Protein AF-A0A821Z2P2-F1 (afdb_monomer)

Mean predicted aligned error: 3.39 Å

pLDDT: mean 97.14, std 2.93, range [73.38, 98.75]

Organism: NCBI:txid392032

Nearest PDB structures (foldseek):
  8ids-assembly1_A  TM=9.917E-01  e=1.934E-07  Bacillus sp. (in: firmicutes)
  8ibk-assembly1_A  TM=9.921E-01  e=2.980E-07  Bacillus sp. (in: firmicutes)
  5zcb-assembly1_A  TM=9.860E-01  e=6.583E-07  Bacillus sp. (in: firmicutes)
  4go8-assembly1_A  TM=9.835E-01  e=1.940E-06  Burkholderia ubonensis subsp. mesacidophila
  4go9-assembly2_B  TM=9.810E-01  e=1.567E-05  Burkholderia ubonensis subsp. mesacidophila

Solvent-accessible surface area (backbone atoms only — not comparable to full-atom values): 4918 Å² total; per-residue (Å²): 112,42,45,26,70,50,66,61,15,60,61,45,92,61,97,72,64,100,62,83,68,68,85,60,20,74,81,54,22,46,61,61,27,72,72,33,77,86,24,72,60,40,48,49,53,50,53,53,48,54,40,72,76,32,62,49,74,72,72,26,50,77,47,77,74,35,86,84,48,92,86,50,92,45,68,52,66,47,72,136

Secondary structure (DSSP, 8-state):
---SSSGGGGT-SSSS-SSPPPGGGGTS-HHHHHH-TTSHHHHHHHHHHHHHH-THHHHSEEEES-TT-SS---EEEE--

Structure (mmCIF, N/CA/C/O backbone):
data_AF-A0A821Z2P2-F1
#
_entry.id   AF-A0A821Z2P2-F1
#
loop_
_atom_site.group_PDB
_atom_site.id
_atom_site.type_symbol
_atom_site.label_atom_id
_atom_site.label_alt_id
_atom_site.label_comp_id
_atom_site.label_asym_id
_atom_site.label_entity_id
_atom_site.label_seq_id
_atom_site.pdbx_PDB_ins_code
_atom_site.Cartn_x
_atom_site.Cartn_y
_atom_site.Cartn_z
_atom_site.occupancy
_atom_site.B_iso_or_equiv
_atom_site.auth_seq_id
_atom_site.auth_comp_id
_atom_site.auth_asym_id
_atom_site.auth_atom_id
_atom_site.pdbx_PDB_model_num
ATOM 1 N N . MET A 1 1 ? -7.123 8.021 10.124 1.00 95.69 1 MET A N 1
ATOM 2 C CA . MET A 1 1 ? -6.233 6.860 9.896 1.00 95.69 1 MET A CA 1
ATOM 3 C C . MET A 1 1 ? -6.838 5.665 10.610 1.00 95.69 1 MET A C 1
ATOM 5 O O . MET A 1 1 ? -7.437 5.889 11.649 1.00 95.69 1 MET A O 1
ATOM 9 N N . GLN A 1 2 ? -6.731 4.453 10.066 1.00 98.50 2 GLN A N 1
ATOM 10 C CA . GLN A 1 2 ? -7.240 3.232 10.708 1.00 98.50 2 GLN A CA 1
ATOM 11 C C . GLN A 1 2 ? -6.053 2.422 11.233 1.00 98.50 2 GLN A C 1
ATOM 13 O O . GLN A 1 2 ? -5.450 1.656 10.483 1.00 98.50 2 GLN A O 1
ATOM 18 N N . TRP A 1 3 ? -5.662 2.674 12.481 1.00 98.62 3 TRP A N 1
ATOM 19 C CA . TRP A 1 3 ? -4.493 2.062 13.111 1.00 98.62 3 TRP A CA 1
ATOM 20 C C . TRP A 1 3 ? -4.776 0.634 13.566 1.00 98.62 3 TRP A C 1
ATOM 22 O O . TRP A 1 3 ? -4.017 -0.266 13.222 1.00 98.62 3 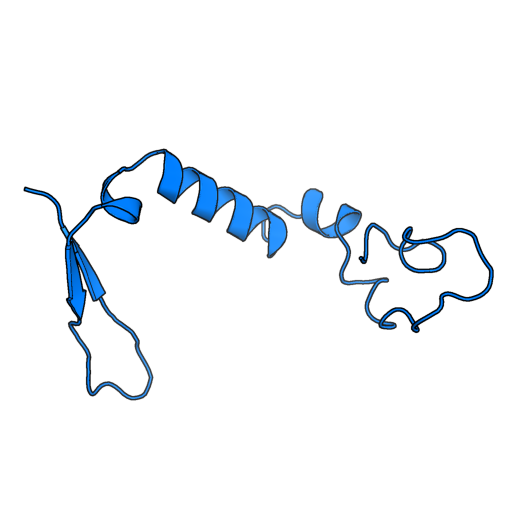TRP A O 1
ATOM 32 N N . ASP A 1 4 ? -5.896 0.415 14.246 1.00 98.56 4 ASP A N 1
ATOM 33 C CA . ASP A 1 4 ? -6.313 -0.887 14.774 1.00 98.56 4 ASP A CA 1
ATOM 34 C C . ASP A 1 4 ? -7.851 -1.024 14.774 1.00 98.56 4 ASP A C 1
ATOM 36 O O . ASP A 1 4 ? -8.544 -0.258 14.099 1.00 98.56 4 ASP A O 1
ATOM 40 N N . ASP A 1 5 ? -8.381 -2.036 15.464 1.00 98.19 5 ASP A N 1
ATOM 41 C CA . ASP A 1 5 ? -9.810 -2.340 15.605 1.00 98.19 5 ASP A CA 1
ATOM 42 C C . ASP A 1 5 ? -10.449 -1.752 16.880 1.00 98.19 5 ASP A C 1
ATOM 44 O O . ASP A 1 5 ? -11.603 -2.054 17.190 1.00 98.19 5 ASP A O 1
ATOM 48 N N . SER A 1 6 ? -9.734 -0.882 17.600 1.00 98.00 6 SER A N 1
ATOM 49 C CA . SER A 1 6 ? -10.247 -0.202 18.790 1.00 98.00 6 SER A CA 1
ATOM 50 C C . SER A 1 6 ? -11.149 0.990 18.440 1.00 98.00 6 SER A C 1
ATOM 52 O O . SER A 1 6 ? -11.386 1.307 17.272 1.00 98.00 6 SER A O 1
ATOM 54 N N . LEU A 1 7 ? -11.669 1.680 19.462 1.00 97.62 7 LEU A N 1
ATOM 55 C CA . LEU A 1 7 ? -12.514 2.864 19.296 1.00 97.62 7 LEU A CA 1
ATOM 56 C C . LEU A 1 7 ? -11.901 3.854 18.289 1.00 97.62 7 LEU A C 1
ATOM 58 O O . LEU A 1 7 ? -10.728 4.217 18.375 1.00 97.62 7 LEU A O 1
ATOM 62 N N . ASN A 1 8 ? -12.713 4.291 17.322 1.00 97.50 8 ASN A N 1
ATOM 63 C CA . ASN A 1 8 ? -12.291 5.161 16.221 1.00 97.50 8 ASN A CA 1
ATOM 64 C C . ASN A 1 8 ? -11.062 4.636 15.453 1.00 97.50 8 ASN A C 1
ATOM 66 O O . ASN A 1 8 ? -10.252 5.429 14.973 1.00 97.50 8 ASN A O 1
ATOM 70 N N . ALA A 1 9 ? -10.905 3.317 15.341 1.00 97.88 9 ALA A N 1
ATOM 71 C CA . ALA A 1 9 ? -9.764 2.662 14.707 1.00 97.88 9 ALA A CA 1
ATOM 72 C C . ALA A 1 9 ? -8.397 3.051 15.296 1.00 97.88 9 ALA A C 1
ATOM 74 O O . ALA A 1 9 ? -7.428 3.220 14.551 1.00 97.88 9 ALA A O 1
ATOM 75 N N . GLY A 1 10 ? -8.337 3.321 16.602 1.00 97.69 10 GLY A N 1
ATOM 76 C CA . GLY A 1 10 ? -7.121 3.780 17.278 1.00 97.69 10 GLY A CA 1
ATOM 77 C C . GLY A 1 10 ? -6.702 5.210 16.915 1.00 97.69 10 GLY A C 1
ATOM 78 O O . GLY A 1 10 ? -5.627 5.662 17.298 1.00 97.69 10 GLY A O 1
ATOM 79 N N . PHE A 1 11 ? -7.519 5.958 16.163 1.00 97.94 11 PHE A N 1
ATOM 80 C CA . PHE A 1 11 ? -7.222 7.349 15.805 1.00 97.94 11 PHE A CA 1
ATOM 81 C C . PHE A 1 11 ? -7.429 8.321 16.971 1.00 97.94 11 PHE A C 1
ATOM 83 O O . PHE A 1 11 ? -6.710 9.311 17.085 1.00 97.94 11 PHE A O 1
ATOM 90 N N . SER A 1 12 ? -8.437 8.079 17.810 1.00 97.19 12 SER A N 1
ATOM 91 C CA . SER A 1 12 ? -8.788 8.957 18.925 1.00 97.19 12 SER A CA 1
ATOM 92 C C . SER A 1 12 ? -9.529 8.189 20.011 1.00 97.19 12 SER A C 1
ATOM 94 O O . SER A 1 12 ? -10.357 7.333 19.713 1.00 97.19 12 SER A O 1
ATOM 96 N N . THR A 1 13 ? -9.292 8.555 21.268 1.00 96.69 13 THR A N 1
ATOM 97 C CA . THR A 1 13 ? -10.019 8.034 22.435 1.00 96.69 13 THR A CA 1
ATOM 98 C C . THR A 1 13 ? -11.306 8.806 22.740 1.00 96.69 13 THR A C 1
ATOM 100 O O . THR A 1 13 ? -12.072 8.391 23.607 1.00 96.69 13 THR A O 1
ATOM 103 N N . ALA A 1 14 ? -11.559 9.928 22.054 1.00 96.75 14 ALA A N 1
ATOM 104 C CA . ALA A 1 14 ? -12.791 10.693 22.215 1.00 96.75 14 ALA A CA 1
ATOM 105 C C . ALA A 1 14 ? -14.011 9.888 21.739 1.00 96.75 14 ALA A C 1
ATOM 107 O O . ALA A 1 14 ? -13.909 9.044 20.854 1.00 96.75 14 ALA A O 1
ATOM 108 N N . GLN A 1 15 ? -15.195 10.182 22.278 1.00 94.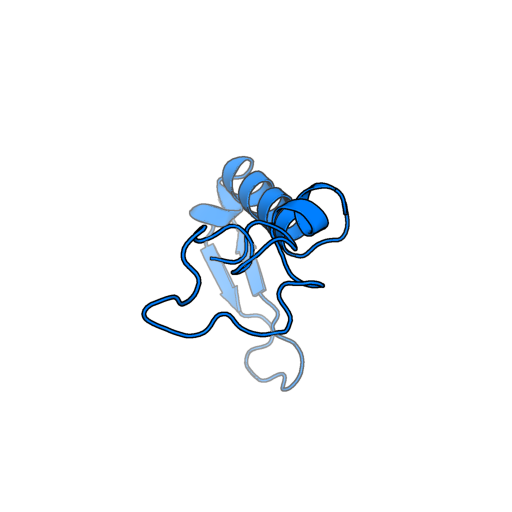44 15 GLN A N 1
ATOM 109 C CA . GLN A 1 15 ? -16.419 9.475 21.886 1.00 94.44 15 GLN A CA 1
ATOM 110 C C . GLN A 1 15 ? -16.787 9.697 20.409 1.00 94.44 15 GLN A C 1
ATOM 112 O O . GLN A 1 15 ? -17.339 8.803 19.772 1.00 94.44 15 GLN A O 1
ATOM 117 N N . GLN A 1 16 ? -16.492 10.882 19.869 1.00 94.81 16 GLN A N 1
ATOM 118 C CA . GLN A 1 16 ? -16.738 11.234 18.474 1.00 94.81 16 GLN A CA 1
ATOM 119 C C . GLN A 1 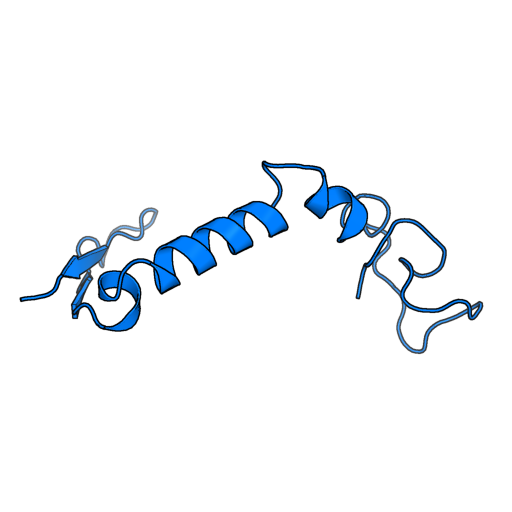16 ? -15.543 11.983 17.888 1.00 94.81 16 GLN A C 1
ATOM 121 O O . GLN A 1 16 ? -14.945 12.847 18.530 1.00 94.81 16 GLN A O 1
ATOM 126 N N . THR A 1 17 ? -15.216 11.654 16.644 1.00 96.12 17 THR A N 1
ATOM 127 C CA . THR A 1 17 ? -14.227 12.355 15.824 1.00 96.12 17 THR A CA 1
ATOM 128 C C . THR A 1 17 ? -14.912 13.410 14.956 1.00 96.12 17 THR A C 1
ATOM 130 O O . THR A 1 17 ? -16.093 13.297 14.639 1.00 96.12 17 THR A O 1
ATOM 133 N N . TRP A 1 18 ? -14.163 14.434 14.531 1.00 95.69 18 TRP A N 1
ATOM 134 C CA . TRP A 1 18 ? -14.682 15.521 13.680 1.00 95.69 18 TRP A CA 1
ATOM 135 C C . TRP A 1 18 ? -15.255 15.033 12.337 1.00 95.69 18 TRP A C 1
ATOM 137 O O . TRP A 1 18 ? -16.146 15.660 11.772 1.00 95.69 18 TRP A O 1
ATOM 147 N N . ILE A 1 19 ? -14.752 13.900 11.843 1.00 96.25 19 ILE A N 1
ATOM 148 C CA . ILE A 1 19 ? -15.287 13.142 10.714 1.00 96.25 19 ILE A CA 1
ATOM 149 C C . ILE A 1 19 ? -15.402 11.677 11.128 1.00 96.25 19 ILE A C 1
ATOM 151 O O . ILE A 1 19 ? -14.510 11.158 11.803 1.00 96.25 19 ILE A O 1
ATOM 155 N N . GLY A 1 20 ? -16.488 11.008 10.743 1.00 94.38 20 GLY A N 1
ATOM 156 C CA . GLY A 1 20 ? -16.706 9.600 11.074 1.00 94.38 20 GLY A CA 1
ATOM 157 C C . GLY A 1 20 ? -15.628 8.684 10.487 1.00 94.38 20 GLY A C 1
ATOM 158 O O . GLY A 1 20 ? -15.186 8.866 9.352 1.00 94.38 20 GLY A O 1
ATOM 159 N N . VAL A 1 21 ? -15.216 7.682 11.263 1.00 97.19 21 VAL A N 1
ATOM 160 C CA . VAL A 1 21 ? -14.313 6.624 10.792 1.00 97.19 21 VAL A CA 1
ATOM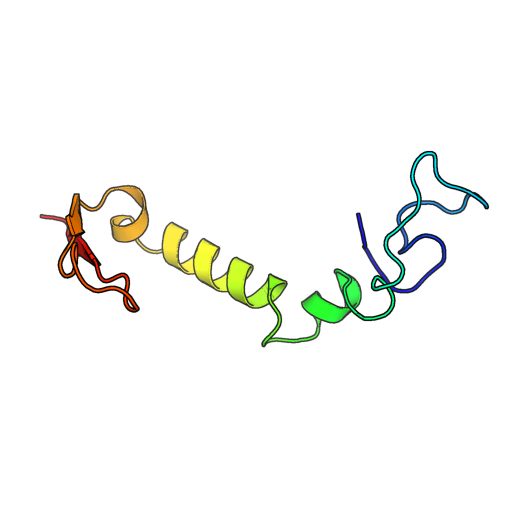 161 C C . VAL A 1 21 ? -15.106 5.626 9.947 1.00 97.19 21 VAL A C 1
ATOM 163 O O . VAL A 1 21 ? -16.236 5.281 10.293 1.00 97.19 21 VAL A O 1
ATOM 166 N N . ASN A 1 22 ? -14.536 5.160 8.832 1.00 97.75 22 ASN A N 1
ATOM 167 C CA . ASN A 1 22 ? -15.208 4.178 7.984 1.00 97.75 22 ASN A CA 1
ATOM 168 C C . ASN A 1 22 ? -15.440 2.879 8.782 1.00 97.75 22 ASN A C 1
ATOM 170 O O . ASN A 1 22 ? -14.470 2.336 9.310 1.00 97.75 22 ASN A O 1
ATOM 174 N N . PRO A 1 23 ? -16.674 2.339 8.845 1.00 97.44 23 PRO A N 1
ATOM 175 C CA . PRO A 1 23 ? -16.990 1.141 9.627 1.00 97.44 23 PRO A CA 1
ATOM 176 C C . PRO A 1 23 ? -16.146 -0.101 9.305 1.00 97.44 23 PRO A C 1
ATOM 178 O O . PRO A 1 23 ? -16.072 -1.019 10.116 1.00 97.44 23 PRO A O 1
ATOM 181 N N . ASN A 1 24 ? -15.491 -0.154 8.141 1.00 98.19 24 ASN A N 1
ATOM 182 C CA . ASN A 1 24 ? -14.640 -1.279 7.756 1.00 98.19 24 ASN A CA 1
ATOM 183 C C . ASN A 1 24 ? -13.314 -1.387 8.540 1.00 98.19 24 ASN A C 1
ATOM 185 O O . ASN A 1 24 ? -12.574 -2.347 8.317 1.00 98.19 24 ASN A O 1
ATOM 189 N N . TYR A 1 25 ? -13.014 -0.459 9.458 1.00 98.06 25 TYR A N 1
ATOM 190 C CA . TYR A 1 25 ? -11.760 -0.439 10.220 1.00 98.06 25 TYR A CA 1
ATOM 191 C C . TYR A 1 25 ? -11.503 -1.700 11.051 1.00 98.06 25 TYR A C 1
ATOM 193 O O . TYR A 1 25 ? -10.354 -2.089 11.229 1.00 98.06 25 TYR A O 1
ATOM 201 N N . VAL A 1 26 ? -12.561 -2.403 11.462 1.00 97.38 26 VAL A N 1
ATOM 202 C CA . VAL A 1 26 ? -12.473 -3.700 12.154 1.00 97.38 26 VAL A CA 1
ATOM 203 C C . VAL A 1 26 ? -11.858 -4.815 11.292 1.00 97.38 26 VAL A C 1
ATOM 205 O O . VAL A 1 26 ? -11.439 -5.838 11.817 1.00 97.38 26 VAL A O 1
ATOM 208 N N . ARG A 1 27 ? -11.810 -4.637 9.962 1.00 97.31 27 ARG A N 1
ATOM 209 C CA . ARG A 1 27 ? -11.201 -5.577 8.997 1.00 97.31 27 ARG A CA 1
ATOM 210 C C . ARG A 1 27 ? -10.037 -4.980 8.205 1.00 97.31 27 ARG A C 1
ATOM 212 O O . ARG A 1 27 ? -9.264 -5.719 7.603 1.00 97.31 27 ARG A O 1
ATOM 219 N N . ILE A 1 28 ? -9.974 -3.654 8.097 1.00 98.38 28 ILE A N 1
ATOM 220 C CA . ILE A 1 28 ? -8.972 -2.932 7.310 1.00 98.38 28 ILE A CA 1
ATOM 221 C C . ILE A 1 28 ? -8.297 -1.925 8.239 1.00 98.38 28 ILE A C 1
ATOM 223 O O . ILE A 1 28 ? -8.752 -0.797 8.388 1.00 98.38 28 ILE A O 1
ATOM 227 N N . ASN A 1 29 ? -7.191 -2.317 8.857 1.00 98.75 29 ASN A N 1
ATOM 228 C CA . ASN A 1 29 ? -6.378 -1.435 9.693 1.00 98.75 29 ASN A CA 1
ATOM 229 C C . ASN A 1 29 ? -4.896 -1.830 9.621 1.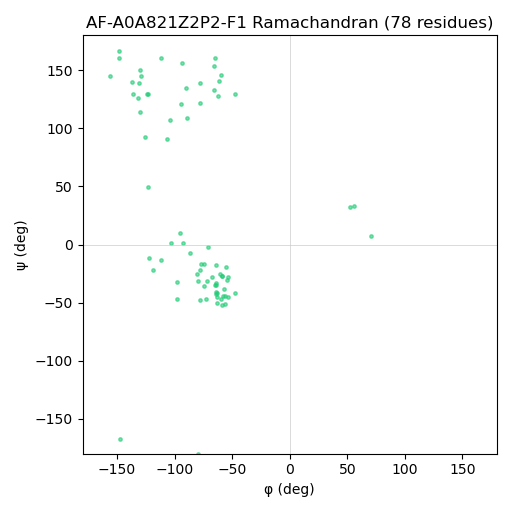00 98.75 29 ASN A C 1
ATOM 231 O O . ASN A 1 29 ? -4.554 -2.890 9.091 1.00 98.75 29 ASN A O 1
ATOM 235 N N . VAL A 1 30 ? -4.016 -0.956 10.111 1.00 98.69 30 VAL A N 1
ATOM 236 C CA . VAL A 1 30 ? -2.562 -1.173 10.076 1.00 98.69 30 VAL A CA 1
ATOM 237 C C . VAL A 1 30 ? -2.171 -2.399 10.896 1.00 98.69 30 VAL A C 1
ATOM 239 O O . VAL A 1 30 ? -1.504 -3.275 10.359 1.00 98.69 30 VAL A O 1
ATOM 242 N N . ALA A 1 31 ? -2.629 -2.510 12.143 1.00 98.69 31 ALA A N 1
ATOM 243 C CA . ALA A 1 31 ? -2.243 -3.585 13.055 1.00 98.69 31 ALA A CA 1
ATOM 244 C C . ALA A 1 31 ? -2.536 -4.987 12.492 1.00 98.69 31 ALA A C 1
ATOM 246 O O . ALA A 1 31 ? -1.738 -5.913 12.663 1.00 98.69 31 ALA A O 1
ATOM 247 N N . GLN A 1 32 ? -3.661 -5.152 11.793 1.00 98.44 32 GLN A N 1
ATOM 248 C CA . GLN A 1 32 ? -4.005 -6.393 11.106 1.00 98.44 32 GLN A CA 1
ATOM 249 C C . GLN A 1 32 ? -3.142 -6.605 9.858 1.00 98.44 32 GLN A C 1
ATOM 251 O O . GLN A 1 32 ? -2.591 -7.689 9.670 1.00 98.44 32 GLN A O 1
ATOM 256 N N . GLN A 1 33 ? -2.987 -5.577 9.019 1.00 98.69 33 GLN A N 1
ATOM 257 C CA . GLN A 1 33 ? -2.209 -5.694 7.785 1.00 98.69 33 GLN A CA 1
ATOM 258 C C . GLN A 1 33 ? -0.709 -5.891 8.031 1.00 98.69 33 GLN A C 1
ATOM 260 O O . GLN A 1 33 ? -0.043 -6.507 7.207 1.00 98.69 33 GLN A O 1
ATOM 265 N N . GLU A 1 34 ? -0.158 -5.405 9.141 1.00 98.44 34 GLU A N 1
ATOM 266 C CA . GLU A 1 34 ? 1.250 -5.625 9.482 1.00 98.44 34 GLU A CA 1
ATOM 267 C C . GLU A 1 34 ? 1.566 -7.097 9.741 1.00 98.44 34 GLU A C 1
ATOM 269 O O . GLU A 1 34 ? 2.643 -7.552 9.356 1.00 98.44 34 GLU A O 1
ATOM 274 N N . LYS A 1 35 ? 0.623 -7.839 10.332 1.00 98.12 35 LYS A N 1
ATOM 275 C CA . LYS A 1 35 ? 0.766 -9.269 10.647 1.00 98.12 35 LYS A CA 1
ATOM 276 C C . LYS A 1 35 ? 0.517 -10.179 9.443 1.00 98.12 35 LYS A C 1
ATOM 278 O O . LYS A 1 35 ? 1.017 -11.297 9.419 1.00 98.12 35 LYS A O 1
ATOM 283 N N . ASP A 1 36 ? -0.261 -9.723 8.466 1.00 98.31 36 ASP A N 1
ATOM 284 C CA . ASP A 1 36 ? -0.562 -10.477 7.248 1.00 98.31 36 ASP A CA 1
ATOM 285 C C . ASP A 1 36 ? 0.483 -10.194 6.160 1.00 98.31 36 ASP A C 1
ATOM 287 O O . ASP A 1 36 ? 0.521 -9.117 5.562 1.00 98.31 36 ASP A O 1
ATOM 291 N N . GLU A 1 37 ? 1.335 -11.175 5.868 1.00 97.94 37 GLU A N 1
ATOM 292 C CA . GLU A 1 37 ? 2.384 -11.074 4.846 1.00 97.94 37 GLU A CA 1
ATOM 293 C C . GLU A 1 37 ? 1.833 -10.811 3.435 1.00 97.94 37 GLU A C 1
ATOM 295 O O . GLU A 1 37 ? 2.517 -10.217 2.594 1.00 97.94 37 GLU A O 1
ATOM 300 N N . THR A 1 38 ? 0.588 -11.203 3.164 1.00 98.06 38 THR A N 1
ATOM 301 C CA . THR A 1 38 ? -0.083 -11.016 1.871 1.00 98.06 38 THR A CA 1
ATOM 302 C C . THR A 1 38 ? -0.900 -9.726 1.788 1.00 98.06 38 THR A C 1
ATOM 304 O O . THR A 1 38 ? -1.471 -9.428 0.738 1.00 98.06 38 THR A O 1
ATOM 307 N N . SER A 1 39 ? -0.896 -8.914 2.850 1.00 98.56 39 SER A N 1
ATOM 308 C CA . SER A 1 39 ? -1.666 -7.675 2.926 1.00 98.56 39 SER A CA 1
ATOM 309 C C . SER A 1 39 ? -1.227 -6.619 1.914 1.00 98.56 39 SER A C 1
ATOM 311 O O . SER A 1 39 ? -0.091 -6.602 1.426 1.00 98.56 39 SER A O 1
ATOM 313 N N . VAL A 1 40 ? -2.119 -5.656 1.663 1.00 98.50 40 VAL A N 1
ATOM 314 C CA . VAL A 1 40 ? -1.816 -4.477 0.842 1.00 98.50 40 VAL A CA 1
ATOM 315 C C . VAL A 1 40 ? -0.628 -3.707 1.430 1.00 98.50 40 VAL A C 1
ATOM 317 O O . VAL A 1 40 ? 0.294 -3.364 0.694 1.00 98.50 40 VAL A O 1
ATOM 320 N N . LEU A 1 41 ? -0.584 -3.492 2.750 1.00 98.69 41 LEU A N 1
ATOM 321 C CA . LEU A 1 41 ? 0.537 -2.824 3.417 1.00 98.69 41 LEU A CA 1
ATOM 322 C C . LEU A 1 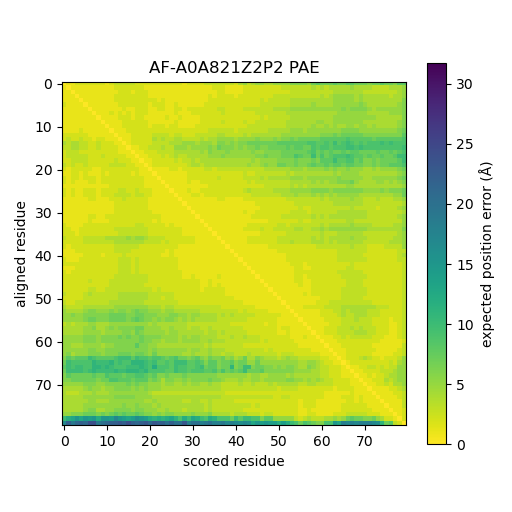41 ? 1.878 -3.519 3.147 1.00 98.69 41 LEU A C 1
ATOM 324 O O . LEU A 1 41 ? 2.843 -2.866 2.742 1.00 98.69 41 LEU A O 1
ATOM 328 N N . ASN A 1 42 ? 1.950 -4.835 3.355 1.00 98.62 42 ASN A N 1
ATOM 329 C CA . ASN A 1 42 ? 3.190 -5.584 3.171 1.00 98.62 42 ASN A CA 1
ATOM 330 C C . ASN A 1 42 ? 3.560 -5.721 1.685 1.00 98.62 42 ASN A C 1
ATOM 332 O O . ASN A 1 42 ? 4.743 -5.663 1.343 1.00 98.62 42 ASN A O 1
ATOM 336 N N . PHE A 1 43 ? 2.578 -5.780 0.783 1.00 98.69 43 PHE A N 1
ATOM 337 C CA . PHE A 1 43 ? 2.807 -5.662 -0.657 1.00 98.69 43 PHE A CA 1
ATOM 338 C C . PHE A 1 43 ? 3.455 -4.318 -1.029 1.00 98.69 43 PHE A C 1
ATOM 340 O O . PHE A 1 43 ? 4.477 -4.303 -1.716 1.00 98.69 43 PHE A O 1
ATOM 347 N N . TYR A 1 44 ? 2.953 -3.194 -0.505 1.00 98.75 44 TYR A N 1
ATOM 348 C CA . TYR A 1 44 ? 3.565 -1.877 -0.721 1.00 98.75 44 TYR A CA 1
ATOM 349 C C . TYR A 1 44 ? 4.973 -1.775 -0.122 1.00 98.75 44 TYR A C 1
ATOM 351 O O . TYR A 1 44 ? 5.869 -1.245 -0.781 1.00 98.75 44 TYR A O 1
ATOM 359 N N . LYS A 1 45 ? 5.211 -2.317 1.084 1.00 98.56 45 LYS A N 1
ATOM 360 C CA . LYS A 1 45 ? 6.562 -2.388 1.675 1.00 98.56 45 LYS A CA 1
ATOM 361 C C . LYS A 1 45 ? 7.534 -3.121 0.738 1.00 98.56 45 LYS A C 1
ATOM 363 O O . LYS A 1 45 ? 8.632 -2.615 0.498 1.00 98.56 45 LYS A O 1
ATOM 368 N N . ARG A 1 46 ? 7.123 -4.257 0.152 1.00 98.44 46 ARG A N 1
ATOM 369 C CA . ARG A 1 46 ? 7.928 -5.001 -0.837 1.00 98.44 46 ARG A CA 1
ATOM 370 C C . ARG A 1 46 ? 8.180 -4.199 -2.115 1.00 98.44 46 ARG A C 1
ATOM 372 O O . ARG A 1 46 ? 9.319 -4.149 -2.564 1.00 98.44 46 ARG A O 1
ATOM 379 N N . LEU A 1 47 ? 7.166 -3.535 -2.674 1.00 98.31 47 LEU A N 1
ATOM 380 C CA . LEU A 1 47 ? 7.334 -2.704 -3.875 1.00 98.31 47 LEU A CA 1
ATOM 381 C C . LEU A 1 47 ? 8.276 -1.516 -3.646 1.00 98.31 47 LEU A C 1
ATOM 383 O O . LEU A 1 47 ? 9.115 -1.216 -4.492 1.00 98.31 47 LEU A O 1
ATOM 387 N N . ILE A 1 48 ? 8.164 -0.844 -2.497 1.00 98.50 48 ILE A N 1
ATOM 388 C CA . ILE A 1 48 ? 9.054 0.267 -2.136 1.00 98.50 48 ILE A CA 1
ATOM 389 C C . ILE A 1 48 ? 10.488 -0.234 -1.979 1.00 98.50 48 ILE A C 1
ATOM 391 O O . ILE A 1 48 ? 11.413 0.423 -2.450 1.00 98.50 48 ILE A O 1
ATOM 395 N N . ARG A 1 49 ? 10.674 -1.391 -1.334 1.00 98.44 49 ARG A N 1
ATOM 396 C CA . ARG A 1 49 ? 11.984 -2.030 -1.209 1.00 98.44 49 ARG A CA 1
ATOM 397 C C . ARG A 1 49 ? 12.585 -2.326 -2.585 1.00 98.44 49 ARG A C 1
ATOM 399 O O . ARG A 1 49 ? 13.674 -1.839 -2.858 1.00 98.44 49 ARG A O 1
ATOM 406 N N . LEU A 1 50 ? 11.835 -2.989 -3.467 1.00 97.62 50 LEU A N 1
ATOM 407 C CA . LEU A 1 50 ? 12.250 -3.276 -4.844 1.00 97.62 50 LEU A CA 1
ATOM 408 C C . LEU A 1 50 ? 12.670 -1.999 -5.593 1.00 97.62 50 LEU A C 1
ATOM 410 O O . LEU A 1 50 ? 13.717 -1.963 -6.231 1.00 97.62 50 LEU A O 1
ATOM 414 N N . ARG A 1 51 ? 11.890 -0.917 -5.469 1.00 97.88 51 ARG A N 1
ATOM 415 C CA . ARG A 1 51 ?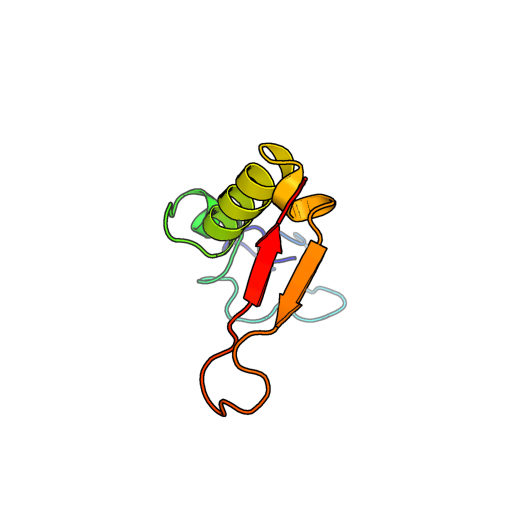 12.211 0.373 -6.097 1.00 97.88 51 ARG A CA 1
ATOM 416 C C . ARG A 1 51 ? 13.497 1.008 -5.557 1.00 97.88 51 ARG A C 1
ATOM 418 O O . ARG A 1 51 ? 14.175 1.706 -6.302 1.00 97.88 51 ARG A O 1
ATOM 425 N N . LYS A 1 52 ? 13.791 0.828 -4.268 1.00 97.94 52 LYS A N 1
ATOM 426 C CA . LYS A 1 52 ? 14.995 1.367 -3.616 1.00 97.94 52 LYS A CA 1
ATOM 427 C C . LYS A 1 52 ? 16.241 0.527 -3.884 1.00 97.94 52 LYS A C 1
ATOM 429 O O . LYS A 1 52 ? 17.331 1.077 -3.889 1.00 97.94 52 LYS A O 1
ATOM 434 N N . GLU A 1 53 ? 16.081 -0.781 -4.060 1.00 98.06 53 GLU A N 1
ATOM 435 C CA . GLU A 1 53 ? 17.187 -1.711 -4.322 1.00 98.06 53 GLU A CA 1
ATOM 436 C C . GLU A 1 53 ? 17.662 -1.664 -5.781 1.00 98.06 53 GLU A C 1
ATOM 438 O O . GLU A 1 53 ? 18.804 -2.023 -6.054 1.00 98.06 53 GLU A O 1
ATOM 443 N N . HIS A 1 54 ? 16.821 -1.194 -6.711 1.00 96.88 54 HIS A N 1
ATOM 444 C CA . HIS A 1 54 ? 17.193 -1.056 -8.116 1.00 96.88 54 HIS A CA 1
ATOM 445 C C . HIS A 1 54 ? 16.867 0.333 -8.663 1.00 96.88 54 HIS A C 1
ATOM 447 O O . HIS A 1 54 ? 15.702 0.680 -8.887 1.00 96.88 54 HIS A O 1
ATOM 453 N N . ASP A 1 55 ? 17.920 1.074 -9.009 1.00 96.69 55 ASP A N 1
ATOM 454 C CA . ASP A 1 55 ? 17.840 2.366 -9.695 1.00 96.69 55 ASP A CA 1
ATOM 455 C C . ASP A 1 55 ? 17.018 2.300 -10.985 1.00 96.69 55 ASP A C 1
ATOM 457 O O . ASP A 1 55 ? 16.345 3.271 -11.329 1.00 96.69 55 ASP A O 1
ATOM 461 N N . LEU A 1 56 ? 16.963 1.132 -11.638 1.00 97.44 56 LEU A N 1
ATOM 462 C CA . LEU A 1 56 ? 16.111 0.851 -12.796 1.00 97.44 56 LEU A CA 1
ATOM 463 C C . LEU A 1 56 ? 14.657 1.312 -12.596 1.00 97.44 56 LEU A C 1
ATOM 465 O O . LEU A 1 56 ? 14.056 1.895 -13.496 1.00 97.44 56 LEU A O 1
ATOM 469 N N . PHE A 1 57 ? 14.079 1.097 -11.411 1.00 96.56 57 PHE A N 1
ATOM 470 C CA . PHE A 1 57 ? 12.689 1.478 -11.146 1.00 96.56 57 PHE A CA 1
ATOM 471 C C . PHE A 1 57 ? 12.508 2.978 -10.894 1.00 96.56 57 PHE A C 1
ATOM 473 O O . PHE A 1 57 ? 11.384 3.478 -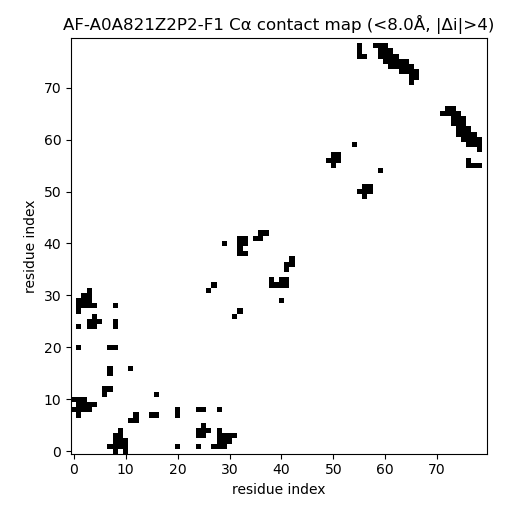11.003 1.00 96.56 57 PHE A O 1
ATOM 480 N N . THR A 1 58 ? 13.579 3.710 -10.596 1.00 96.50 58 THR A N 1
ATOM 481 C CA . THR A 1 58 ? 13.540 5.161 -10.383 1.00 96.50 58 THR A CA 1
ATOM 482 C C . THR A 1 58 ? 13.967 5.920 -11.638 1.00 96.50 58 THR A C 1
ATOM 484 O O . THR A 1 58 ? 13.229 6.800 -12.072 1.00 96.50 58 THR A O 1
ATOM 487 N N . TYR A 1 59 ? 15.071 5.526 -12.270 1.00 96.62 59 TYR A N 1
ATOM 488 C CA . TYR A 1 59 ? 15.721 6.256 -13.361 1.00 96.62 59 TYR A CA 1
ATOM 489 C C . TYR A 1 59 ? 15.644 5.569 -14.726 1.00 96.62 59 TYR A C 1
ATOM 491 O O . TYR A 1 59 ? 15.909 6.218 -15.731 1.00 96.62 59 TYR A O 1
ATOM 499 N N . GLY A 1 60 ? 15.263 4.288 -14.792 1.00 97.12 60 GLY A N 1
ATOM 500 C CA . GLY A 1 60 ? 15.181 3.569 -16.064 1.00 97.12 60 GLY A CA 1
ATOM 501 C C . GLY A 1 60 ? 14.200 4.216 -17.044 1.00 97.12 60 GLY A C 1
ATOM 502 O O . GLY A 1 60 ? 13.154 4.733 -16.636 1.00 97.12 60 GLY A O 1
ATOM 503 N N . ILE A 1 61 ? 14.509 4.146 -18.332 1.00 97.88 61 ILE A N 1
ATOM 504 C CA . ILE A 1 61 ? 13.669 4.644 -19.421 1.00 97.88 61 ILE A CA 1
ATOM 505 C C . ILE A 1 61 ? 12.393 3.805 -19.473 1.00 97.88 61 ILE A C 1
ATOM 507 O O . ILE A 1 61 ? 12.438 2.583 -19.366 1.00 97.88 61 ILE A O 1
ATOM 511 N N . TYR A 1 62 ? 11.246 4.470 -19.574 1.00 97.62 62 TYR A N 1
ATOM 512 C CA . TYR A 1 62 ? 9.939 3.834 -19.706 1.00 97.62 62 TYR A CA 1
ATOM 513 C C . TYR A 1 62 ? 9.598 3.616 -21.182 1.00 97.62 62 TYR A C 1
ATOM 515 O O . TYR A 1 62 ? 9.722 4.552 -21.969 1.00 97.62 62 TYR A O 1
ATOM 523 N N . ASP A 1 63 ? 9.100 2.427 -21.524 1.00 97.50 63 ASP A N 1
ATOM 524 C CA . ASP A 1 63 ? 8.580 2.120 -22.859 1.00 97.50 63 ASP A CA 1
ATOM 525 C C . ASP A 1 63 ? 7.253 1.347 -22.784 1.00 97.50 63 ASP A C 1
ATOM 527 O O . ASP A 1 63 ? 7.127 0.362 -22.053 1.00 97.50 63 ASP A O 1
ATOM 531 N N . LEU A 1 64 ? 6.237 1.818 -23.513 1.00 97.56 64 LEU A N 1
ATOM 532 C CA . LEU A 1 64 ? 4.878 1.270 -23.490 1.00 97.56 64 LEU A CA 1
ATOM 533 C C . LEU A 1 64 ? 4.698 0.253 -24.618 1.00 97.56 64 LEU A C 1
ATOM 535 O O . LEU A 1 64 ? 4.759 0.609 -25.790 1.00 97.56 64 LEU A O 1
ATOM 539 N N . ILE A 1 65 ? 4.356 -0.987 -24.272 1.00 96.75 65 ILE A N 1
ATOM 540 C CA . ILE A 1 65 ? 4.332 -2.098 -25.239 1.00 96.75 65 ILE A CA 1
ATOM 541 C C . ILE A 1 65 ? 2.920 -2.361 -25.777 1.00 96.75 65 ILE A C 1
ATOM 543 O O . ILE A 1 65 ? 2.742 -2.761 -26.924 1.00 96.75 65 ILE A O 1
ATOM 547 N N . LEU A 1 66 ? 1.890 -2.138 -24.957 1.00 95.50 66 LEU A N 1
ATOM 548 C CA . LEU A 1 66 ? 0.508 -2.533 -25.259 1.00 95.50 66 LEU A CA 1
ATOM 549 C C . LEU A 1 66 ? -0.466 -1.350 -25.212 1.00 95.50 66 LEU A C 1
ATOM 551 O O . LEU A 1 66 ? -1.527 -1.429 -24.598 1.00 95.50 66 LEU A O 1
ATOM 555 N N . SER A 1 67 ? -0.121 -0.250 -25.881 1.00 93.75 67 SER A N 1
ATOM 556 C CA . SER A 1 67 ? -0.866 1.020 -25.820 1.00 93.75 67 SER A CA 1
ATOM 557 C C . SER A 1 67 ? -2.360 0.921 -26.157 1.00 93.75 67 SER A C 1
ATOM 559 O O . SER A 1 67 ? -3.161 1.661 -25.594 1.00 93.75 67 SER A O 1
ATOM 561 N N . ASN A 1 68 ? -2.748 -0.012 -27.030 1.00 95.88 68 ASN A N 1
ATOM 562 C CA . ASN A 1 68 ? -4.136 -0.195 -27.469 1.00 95.88 68 ASN A CA 1
ATOM 563 C C . ASN A 1 68 ? -4.844 -1.397 -26.813 1.00 95.88 68 ASN A C 1
ATOM 565 O O . ASN A 1 68 ? -5.997 -1.688 -27.145 1.00 95.88 68 ASN A O 1
ATOM 569 N N . HIS A 1 69 ? -4.180 -2.130 -25.912 1.00 97.19 69 HIS A N 1
ATOM 570 C CA . HIS A 1 69 ? -4.783 -3.306 -25.289 1.00 97.19 69 HIS A CA 1
ATOM 571 C C . HIS A 1 69 ? -5.759 -2.893 -24.179 1.00 97.19 69 HIS A C 1
ATOM 573 O O . HIS A 1 69 ? -5.390 -2.244 -23.207 1.00 97.19 69 HIS A O 1
ATOM 579 N N . LYS A 1 70 ? -7.027 -3.304 -24.288 1.00 97.12 70 LYS A N 1
ATOM 580 C CA . LYS A 1 70 ? -8.105 -2.805 -23.409 1.00 97.12 70 LYS A CA 1
ATOM 581 C C . LYS A 1 70 ? -8.084 -3.352 -21.977 1.00 97.12 70 LYS A C 1
ATOM 583 O O . LYS A 1 70 ? -8.767 -2.810 -21.117 1.00 97.12 70 LYS A O 1
ATOM 588 N N . GLN A 1 71 ? -7.362 -4.445 -21.735 1.00 97.69 71 GLN A N 1
ATOM 589 C CA . GLN A 1 71 ? -7.384 -5.169 -20.452 1.00 97.69 71 GLN A CA 1
ATOM 590 C C . GLN A 1 71 ? -6.013 -5.304 -19.783 1.00 97.69 71 GLN A C 1
ATOM 592 O O . GLN A 1 71 ? -5.938 -5.734 -18.639 1.00 97.69 71 GLN A O 1
ATOM 597 N N . ILE A 1 72 ? -4.927 -4.988 -20.492 1.00 97.25 72 ILE A N 1
ATOM 598 C CA . ILE A 1 72 ? -3.561 -5.246 -20.025 1.00 97.25 72 ILE A CA 1
ATOM 599 C C . ILE A 1 72 ? -2.772 -3.967 -20.219 1.00 97.25 72 ILE A C 1
ATOM 601 O O . ILE A 1 72 ? -2.717 -3.440 -21.326 1.00 97.25 72 ILE A O 1
ATOM 605 N N . TYR A 1 73 ? -2.144 -3.509 -19.143 1.00 97.38 73 TYR A N 1
ATOM 606 C CA . TYR A 1 73 ? -1.190 -2.415 -19.173 1.00 97.38 73 TYR A CA 1
ATOM 607 C C . TYR A 1 73 ? 0.216 -3.004 -19.059 1.00 97.38 73 TYR A C 1
ATOM 609 O O . TYR A 1 73 ? 0.588 -3.518 -18.006 1.00 97.38 73 TYR A O 1
ATOM 617 N N . GLY A 1 74 ? 0.968 -2.990 -20.160 1.00 97.62 74 GLY A N 1
ATOM 618 C CA . GLY A 1 74 ? 2.301 -3.588 -20.243 1.00 97.62 74 GLY A CA 1
ATOM 619 C C . GLY A 1 74 ? 3.348 -2.567 -20.666 1.00 97.62 74 GLY A C 1
ATOM 620 O O . GLY A 1 74 ? 3.160 -1.877 -21.667 1.00 97.62 74 GLY A O 1
ATOM 621 N N . TYR A 1 75 ? 4.445 -2.496 -19.918 1.00 97.62 75 TYR A N 1
ATOM 622 C CA . TYR A 1 75 ? 5.570 -1.601 -20.174 1.00 97.62 75 TYR A CA 1
ATOM 623 C C . TYR A 1 75 ? 6.885 -2.236 -19.712 1.00 97.62 75 TYR A C 1
ATOM 625 O O . TYR A 1 75 ? 6.884 -3.141 -18.873 1.00 97.62 75 TYR A O 1
ATOM 633 N N . THR A 1 76 ? 8.003 -1.733 -20.222 1.00 97.62 76 THR A N 1
ATOM 634 C CA . THR A 1 76 ? 9.354 -2.068 -19.757 1.00 97.62 76 THR A CA 1
ATOM 635 C C . THR A 1 76 ? 10.020 -0.875 -19.083 1.00 97.62 76 THR A C 1
ATOM 637 O O . THR A 1 76 ? 9.619 0.282 -19.236 1.00 97.62 76 THR A O 1
ATOM 640 N N . ARG A 1 77 ? 11.042 -1.186 -18.281 1.00 97.75 77 ARG A N 1
ATOM 641 C CA . ARG A 1 77 ? 12.025 -0.231 -17.772 1.00 97.75 77 ARG A CA 1
ATOM 642 C C . ARG A 1 77 ? 13.404 -0.724 -18.184 1.00 97.75 77 ARG A C 1
ATOM 644 O O . ARG A 1 77 ? 13.703 -1.890 -17.932 1.00 97.75 77 ARG A O 1
ATOM 651 N N . THR A 1 78 ? 14.220 0.131 -18.790 1.00 97.31 78 THR A N 1
ATOM 652 C CA . THR A 1 78 ? 15.589 -0.202 -19.226 1.00 97.31 78 THR A CA 1
ATOM 653 C C . THR A 1 78 ? 16.595 0.842 -18.740 1.00 97.31 78 THR A C 1
ATOM 655 O O . 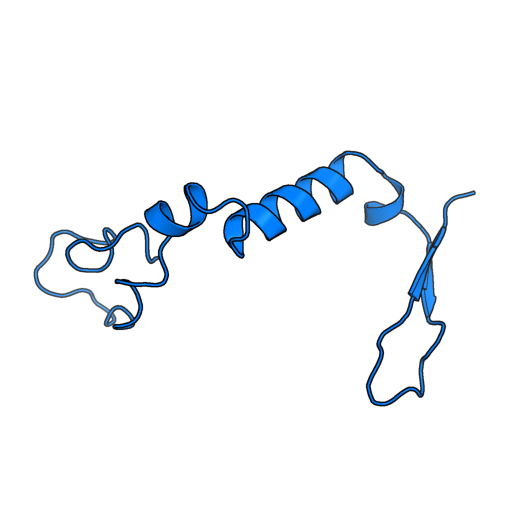THR A 1 78 ? 16.250 2.005 -18.545 1.00 97.31 78 THR A O 1
ATOM 658 N N . SER A 1 79 ? 17.836 0.425 -18.505 1.00 92.75 79 SER A N 1
ATOM 659 C CA . SER A 1 79 ? 18.988 1.299 -18.256 1.00 92.75 79 SER A CA 1
ATOM 660 C C . SER A 1 79 ? 20.123 0.866 -19.183 1.00 92.75 79 SER A C 1
ATOM 662 O O . SER A 1 79 ? 20.221 -0.333 -19.454 1.00 92.75 79 SER A O 1
ATOM 664 N N . ASP A 1 80 ? 20.924 1.821 -19.661 1.00 73.38 80 ASP A N 1
ATOM 665 C CA . ASP A 1 80 ? 22.110 1.562 -20.495 1.00 73.38 80 ASP A CA 1
ATOM 666 C C . ASP A 1 80 ? 23.186 0.740 -19.763 1.00 73.38 80 ASP A C 1
ATOM 668 O O . ASP A 1 80 ? 23.271 0.845 -18.513 1.00 73.38 80 ASP A O 1
#

Radius of gyration: 19.1 Å; Cα contacts (8 Å, |Δi|>4): 94; chains: 1; bounding box: 39×27×50 Å

Sequence (80 aa):
MQWDDSLNAGFSTAQQTWIGVNPNYVRINVAQQEKDETSVLNFYKRLIRLRKEHDLFTYGIYDLILSNHKQIYGYTRTSD

InterPro domains:
  IPR006047 Glycosyl hydrolase family 13, catalytic domain [PF00128] (1-60)
  IPR017853 Glycoside hydrolase superfamily [SSF51445] (1-57)

Foldseek 3Di:
DQAALDDQNPPDPDNDDPDHRDPCSNPDHNVVQVPDCPHPVVVVVVVVVVCVVDCQNVPFDKDWDCVPDPPDTDIDGDDD